Protein AF-A0AAP0FCB3-F1 (afdb_monomer_lite)

Secondary structure (DSSP, 8-state):
------EEEETTTTEEEE-TT--HHHHHHHHHHH-SS----------------

Radius of gyration: 15.06 Å; chains: 1; bounding box: 41×35×34 Å

Sequence (53 aa):
MFNLKSISIDVEDQTAWVQAGATLGELYYRIAERTPTLGFPAGIRPTYSNSEC

Structure (mmCIF, N/CA/C/O backbone):
data_AF-A0AAP0FCB3-F1
#
_entry.id   AF-A0AAP0FCB3-F1
#
loop_
_atom_site.group_PDB
_atom_site.id
_atom_site.type_symbol
_atom_site.label_atom_id
_atom_site.label_alt_id
_atom_site.label_comp_id
_atom_site.label_asym_id
_atom_site.label_entity_id
_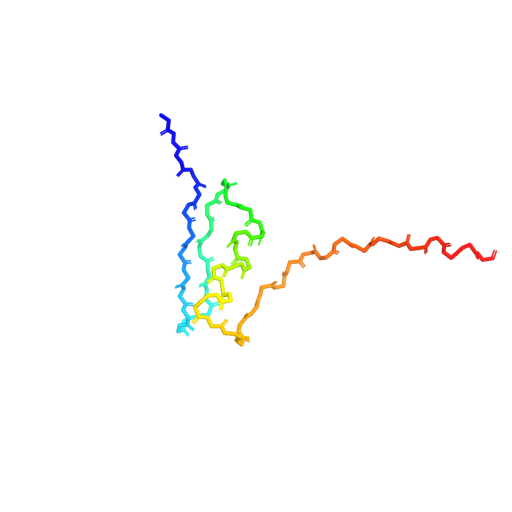atom_site.label_seq_id
_atom_site.pdbx_PDB_ins_code
_atom_site.Cartn_x
_atom_site.Cartn_y
_atom_site.Cartn_z
_atom_site.occupancy
_atom_site.B_iso_or_equiv
_atom_site.auth_seq_id
_atom_site.auth_comp_id
_atom_site.auth_asym_id
_atom_site.auth_atom_id
_atom_site.pdbx_PDB_model_num
ATOM 1 N N . MET A 1 1 ? -1.821 10.355 -25.464 1.00 55.38 1 MET A N 1
ATOM 2 C CA . MET A 1 1 ? -1.010 9.867 -24.327 1.00 55.38 1 MET A CA 1
ATOM 3 C C . MET A 1 1 ? -1.978 9.382 -23.254 1.00 55.38 1 MET A C 1
ATOM 5 O O . MET A 1 1 ? -2.785 10.190 -22.814 1.00 55.38 1 MET A O 1
ATOM 9 N N . PHE A 1 2 ? -1.985 8.093 -22.899 1.00 67.00 2 PHE A N 1
ATOM 10 C CA . PHE A 1 2 ? -2.914 7.531 -21.905 1.00 67.00 2 PHE A CA 1
ATOM 11 C C . PHE A 1 2 ? -2.185 7.345 -20.568 1.00 67.00 2 PHE A C 1
ATOM 13 O O . PHE A 1 2 ? -1.224 6.585 -20.500 1.00 67.00 2 PHE A O 1
ATOM 20 N N . ASN A 1 3 ? -2.617 8.041 -19.513 1.00 69.69 3 ASN A N 1
ATOM 21 C CA . ASN A 1 3 ? -2.082 7.854 -18.161 1.00 69.69 3 ASN A CA 1
ATOM 22 C C . ASN A 1 3 ? -2.886 6.763 -17.445 1.00 69.69 3 ASN A C 1
ATOM 24 O O . ASN A 1 3 ? -3.947 7.036 -16.894 1.00 69.69 3 ASN A O 1
ATOM 28 N N . LEU A 1 4 ? -2.379 5.530 -17.448 1.00 76.06 4 LEU A N 1
ATOM 29 C CA . LEU A 1 4 ? -3.008 4.375 -16.789 1.00 76.06 4 LEU A CA 1
ATOM 30 C C . LEU A 1 4 ? -2.558 4.228 -15.325 1.00 76.06 4 LEU A C 1
ATOM 32 O O . LEU A 1 4 ? -2.195 3.138 -14.888 1.00 76.06 4 LEU A O 1
ATOM 36 N N . LYS A 1 5 ? -2.517 5.340 -14.586 1.00 83.00 5 LYS A N 1
ATOM 37 C CA . LYS A 1 5 ? -2.019 5.410 -13.200 1.00 83.00 5 LYS A CA 1
ATOM 38 C C . LYS A 1 5 ? -3.110 5.712 -12.170 1.00 83.00 5 LYS A C 1
ATOM 40 O O . LYS A 1 5 ? -2.817 6.203 -11.083 1.00 83.00 5 LYS A O 1
ATOM 45 N N . SER A 1 6 ? -4.375 5.475 -12.509 1.00 86.88 6 SER A N 1
ATOM 46 C CA . SER A 1 6 ? -5.470 5.707 -11.569 1.00 86.88 6 SER A CA 1
ATOM 47 C C . SER A 1 6 ? -5.506 4.624 -10.492 1.00 86.88 6 SER A C 1
ATOM 49 O O . SER A 1 6 ? -5.396 3.432 -10.794 1.00 86.88 6 SER A O 1
ATOM 51 N N . ILE A 1 7 ? -5.675 5.058 -9.244 1.00 88.75 7 ILE A N 1
ATOM 52 C CA . ILE A 1 7 ? -5.842 4.211 -8.064 1.00 88.75 7 ILE A CA 1
ATOM 53 C C . ILE A 1 7 ? -7.083 4.716 -7.328 1.00 88.75 7 ILE A C 1
ATOM 55 O O . ILE A 1 7 ? -7.110 5.869 -6.895 1.00 88.75 7 ILE A O 1
ATOM 59 N N . SER A 1 8 ? -8.100 3.868 -7.192 1.00 89.62 8 SER A N 1
ATOM 60 C CA . SER A 1 8 ? -9.303 4.145 -6.402 1.00 89.62 8 SER A CA 1
ATOM 61 C C . SER A 1 8 ? -9.334 3.217 -5.197 1.00 89.62 8 SER A C 1
ATOM 63 O O . SER A 1 8 ? -9.159 2.013 -5.354 1.00 89.62 8 SER A O 1
ATOM 65 N N . ILE A 1 9 ? -9.534 3.768 -4.003 1.00 88.38 9 ILE A N 1
ATOM 66 C CA . ILE A 1 9 ? -9.537 3.017 -2.743 1.00 88.38 9 ILE A CA 1
ATOM 67 C C . ILE A 1 9 ? -10.899 3.202 -2.099 1.00 88.38 9 ILE A C 1
ATOM 69 O O . ILE A 1 9 ? -11.287 4.342 -1.829 1.00 88.38 9 ILE A O 1
ATOM 73 N N . ASP A 1 10 ? -11.571 2.085 -1.851 1.00 90.38 10 ASP A N 1
ATOM 74 C CA . ASP A 1 10 ? -12.774 2.005 -1.044 1.00 90.38 10 ASP A CA 1
ATOM 75 C C . ASP A 1 10 ? -12.400 1.475 0.343 1.00 90.38 10 ASP A C 1
ATOM 77 O O . ASP A 1 10 ? -11.949 0.339 0.504 1.00 90.38 10 ASP A O 1
ATOM 81 N N . VAL A 1 11 ? -12.506 2.346 1.344 1.00 86.06 11 VAL A N 1
ATOM 82 C CA . VAL A 1 11 ? -12.114 2.027 2.722 1.00 86.06 11 VAL A CA 1
ATOM 83 C C . VAL A 1 11 ? -13.222 1.257 3.442 1.00 86.06 11 VAL A C 1
ATOM 85 O O . VAL A 1 11 ? -12.906 0.473 4.335 1.00 86.06 11 VAL A O 1
ATOM 88 N N . GLU A 1 12 ? -14.485 1.449 3.052 1.00 89.12 12 GLU A N 1
ATOM 89 C CA . GLU A 1 12 ? -15.632 0.767 3.662 1.00 89.12 12 GLU A CA 1
ATOM 90 C C . GLU A 1 12 ? -15.647 -0.703 3.247 1.00 89.12 12 GLU A C 1
ATOM 92 O O . GLU A 1 12 ? -15.693 -1.587 4.102 1.00 89.12 12 GLU A O 1
ATOM 97 N N . ASP A 1 13 ? -15.474 -0.955 1.948 1.00 90.94 13 ASP A N 1
ATOM 98 C CA . ASP A 1 13 ? -15.399 -2.311 1.395 1.00 90.94 13 ASP A CA 1
ATOM 99 C C . ASP A 1 13 ? -13.991 -2.931 1.496 1.00 90.94 13 ASP A C 1
ATOM 101 O O . ASP A 1 13 ? -13.785 -4.081 1.111 1.00 90.94 13 ASP A O 1
ATOM 105 N N . GLN A 1 14 ? -12.999 -2.183 1.997 1.00 87.94 14 GLN A N 1
ATOM 106 C CA . GLN A 1 14 ? -11.587 -2.588 2.087 1.00 87.94 14 GLN A CA 1
ATOM 107 C C . GLN A 1 14 ? -10.999 -3.077 0.747 1.00 87.94 14 GLN A C 1
ATOM 109 O O . GLN A 1 14 ? -10.144 -3.968 0.709 1.00 87.94 14 GLN A O 1
ATOM 114 N N . THR A 1 15 ? -11.435 -2.486 -0.367 1.00 89.56 15 THR A N 1
ATOM 115 C CA . THR A 1 15 ? -10.993 -2.846 -1.721 1.00 89.56 15 THR A CA 1
ATOM 116 C C . THR A 1 15 ? -10.241 -1.701 -2.397 1.00 89.56 15 THR A C 1
ATOM 118 O O . THR A 1 15 ? -10.446 -0.521 -2.119 1.00 89.56 15 THR A O 1
ATOM 121 N N . ALA A 1 16 ? -9.329 -2.041 -3.310 1.00 89.62 16 ALA A N 1
ATOM 122 C CA . ALA A 1 16 ? -8.596 -1.059 -4.100 1.00 89.62 16 ALA A CA 1
ATOM 123 C C . ALA A 1 16 ? -8.568 -1.465 -5.578 1.00 89.62 16 ALA A C 1
ATOM 125 O O . ALA A 1 16 ? -8.174 -2.577 -5.927 1.00 89.62 16 ALA A O 1
ATOM 126 N N . TRP A 1 17 ? -8.951 -0.534 -6.448 1.00 90.56 17 TRP A N 1
ATOM 127 C CA . TRP A 1 17 ? -8.881 -0.658 -7.899 1.00 90.56 17 TRP A CA 1
ATOM 128 C C . TRP A 1 17 ? -7.648 0.067 -8.418 1.00 90.56 17 TRP A C 1
ATOM 130 O O . TRP A 1 17 ? -7.517 1.283 -8.275 1.00 90.56 17 TRP A O 1
ATOM 140 N N . VAL A 1 18 ? -6.744 -0.686 -9.036 1.00 89.56 18 VAL A N 1
ATOM 141 C CA . VAL A 1 18 ? -5.430 -0.206 -9.470 1.00 89.56 18 VAL A CA 1
ATOM 142 C C . VAL A 1 18 ? -5.290 -0.447 -10.965 1.00 89.56 18 VAL A C 1
ATOM 144 O O . VAL A 1 18 ? -5.478 -1.565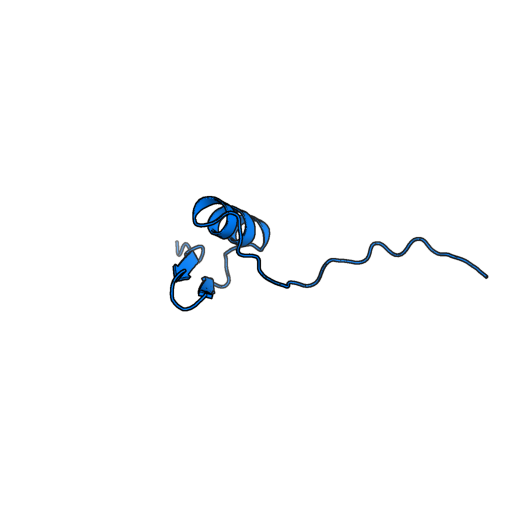 -11.441 1.00 89.56 18 VAL A O 1
ATOM 147 N N . GLN A 1 19 ? -4.973 0.598 -11.726 1.00 90.75 19 GLN A N 1
ATOM 148 C CA . GLN A 1 19 ? -4.698 0.451 -13.154 1.00 90.75 19 GLN A CA 1
ATOM 149 C C . GLN A 1 19 ? -3.313 -0.159 -13.403 1.00 90.75 19 GLN A C 1
ATOM 151 O O . GLN A 1 19 ? -2.382 0.041 -12.629 1.00 90.75 19 GLN A O 1
ATOM 156 N N . ALA A 1 20 ? -3.156 -0.855 -14.533 1.00 87.06 20 ALA A N 1
ATOM 157 C CA . ALA A 1 20 ? -1.940 -1.601 -14.872 1.00 87.06 20 ALA A CA 1
ATOM 158 C C . ALA A 1 20 ? -0.649 -0.755 -14.957 1.00 87.06 20 ALA A C 1
ATOM 160 O O . ALA A 1 20 ? 0.443 -1.314 -14.935 1.00 87.06 20 ALA A O 1
ATOM 161 N N . GLY A 1 21 ? -0.750 0.574 -15.072 1.00 86.31 21 GLY A N 1
ATOM 162 C CA . GLY A 1 21 ? 0.404 1.478 -15.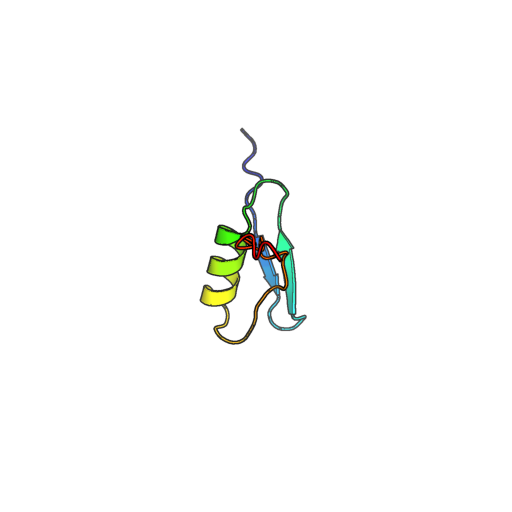085 1.00 86.31 21 GLY A CA 1
ATOM 163 C C . GLY A 1 21 ? 0.797 2.033 -13.712 1.00 86.31 21 GLY A C 1
ATOM 164 O O . GLY A 1 21 ? 1.808 2.733 -13.626 1.00 86.31 21 GLY A O 1
ATOM 165 N N . ALA A 1 22 ? 0.018 1.765 -12.662 1.00 88.62 22 ALA A N 1
ATOM 166 C CA . ALA A 1 22 ? 0.327 2.173 -11.297 1.00 88.62 22 ALA A CA 1
ATOM 167 C C . ALA A 1 22 ? 1.278 1.176 -10.619 1.00 88.62 22 ALA A C 1
ATOM 169 O O . ALA A 1 22 ? 1.207 -0.037 -10.817 1.00 88.62 22 ALA A O 1
ATOM 170 N N . THR A 1 23 ? 2.187 1.701 -9.807 1.00 88.50 23 THR A N 1
ATOM 171 C CA . THR A 1 23 ? 3.193 0.918 -9.087 1.00 88.50 23 THR A CA 1
ATOM 172 C C . THR A 1 23 ? 2.723 0.538 -7.686 1.00 88.50 23 THR A C 1
ATOM 174 O O . THR A 1 23 ? 1.878 1.194 -7.077 1.00 88.50 23 THR A O 1
ATOM 177 N N . LEU A 1 24 ? 3.336 -0.508 -7.132 1.00 85.56 24 LEU A N 1
ATOM 178 C CA . LEU A 1 24 ? 3.058 -0.976 -5.774 1.00 85.56 24 LEU A CA 1
ATOM 179 C C . LEU A 1 24 ? 3.367 0.094 -4.710 1.00 85.56 24 LEU A C 1
ATOM 181 O O . LEU A 1 24 ? 2.644 0.218 -3.729 1.00 85.56 24 LEU A O 1
ATOM 185 N N . GLY A 1 25 ? 4.413 0.900 -4.923 1.00 86.62 25 GLY A N 1
ATOM 186 C CA . GLY A 1 25 ? 4.757 2.015 -4.037 1.00 86.62 25 GLY A CA 1
ATOM 187 C C . GLY A 1 25 ? 3.700 3.123 -4.044 1.00 86.62 25 GLY A C 1
ATOM 188 O O . GLY A 1 25 ? 3.319 3.604 -2.980 1.00 86.62 25 GLY A O 1
ATOM 189 N N . GLU A 1 26 ? 3.175 3.481 -5.224 1.00 88.75 26 GLU A N 1
ATOM 190 C CA . GLU A 1 26 ? 2.061 4.435 -5.354 1.00 88.75 26 GLU A CA 1
ATOM 191 C C . GLU A 1 26 ? 0.796 3.899 -4.657 1.00 88.75 26 GLU A C 1
ATOM 193 O O . GLU A 1 26 ? 0.116 4.654 -3.964 1.00 88.75 26 GLU A O 1
ATOM 198 N N . LEU A 1 27 ? 0.511 2.597 -4.771 1.00 87.94 27 LEU A N 1
ATOM 199 C CA . LEU A 1 27 ? -0.597 1.951 -4.061 1.00 87.94 27 LEU A CA 1
ATOM 200 C C . LEU A 1 27 ? -0.427 2.027 -2.538 1.00 87.94 27 LEU A C 1
ATOM 202 O O . LEU A 1 27 ? -1.339 2.480 -1.849 1.00 87.94 27 LEU A O 1
ATOM 206 N N . TYR A 1 28 ? 0.735 1.632 -2.012 1.00 87.81 28 TYR A N 1
ATOM 207 C CA . 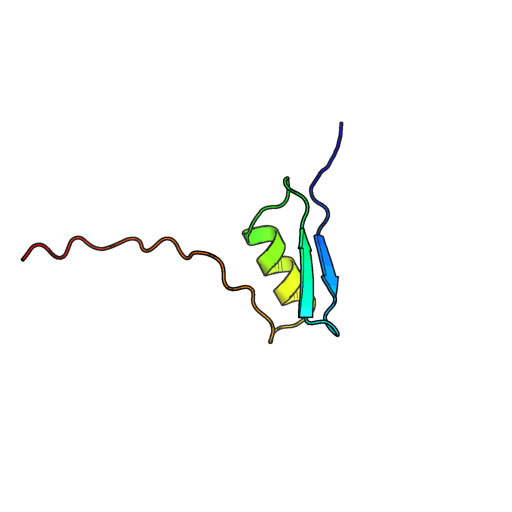TYR A 1 28 ? 1.001 1.683 -0.572 1.00 87.81 28 TYR A CA 1
ATOM 208 C C . TYR A 1 28 ? 0.911 3.100 -0.014 1.00 87.81 28 TYR A C 1
ATOM 210 O O . TYR A 1 28 ? 0.307 3.301 1.038 1.00 87.81 28 TYR A O 1
ATOM 218 N N . TYR A 1 29 ? 1.449 4.085 -0.737 1.00 88.94 29 TYR A N 1
ATOM 219 C CA . TYR A 1 29 ? 1.357 5.487 -0.346 1.00 88.94 29 TYR A CA 1
ATOM 220 C C . TYR A 1 29 ? -0.099 5.959 -0.264 1.00 88.94 29 TYR A C 1
ATOM 222 O O . TYR A 1 29 ? -0.499 6.576 0.719 1.00 88.94 29 TYR A O 1
ATOM 230 N N . ARG A 1 30 ? -0.917 5.622 -1.268 1.00 88.62 30 ARG A N 1
ATOM 231 C CA . ARG A 1 30 ? -2.334 6.005 -1.305 1.00 88.62 30 ARG A CA 1
ATOM 232 C C . ARG A 1 30 ? -3.165 5.327 -0.221 1.00 88.62 30 ARG A C 1
ATOM 234 O O . ARG A 1 30 ? -4.055 5.968 0.329 1.00 88.62 30 ARG A O 1
ATOM 241 N N . ILE A 1 31 ? -2.886 4.064 0.098 1.00 88.56 31 ILE A N 1
ATOM 242 C CA . ILE A 1 31 ? -3.558 3.363 1.201 1.00 88.56 31 ILE A CA 1
ATOM 243 C C . ILE A 1 31 ? -3.214 4.043 2.526 1.00 88.56 31 ILE A C 1
ATOM 245 O O . ILE A 1 31 ? -4.129 4.422 3.251 1.00 88.56 31 ILE A O 1
ATOM 249 N N . ALA A 1 32 ? -1.926 4.290 2.785 1.00 87.94 32 ALA A N 1
ATOM 250 C CA . ALA A 1 32 ? -1.466 4.949 4.006 1.00 87.94 32 ALA A CA 1
ATOM 251 C C . ALA A 1 32 ? -1.999 6.388 4.160 1.00 87.94 32 ALA A C 1
ATOM 253 O O . ALA A 1 32 ? -2.279 6.819 5.275 1.00 87.94 32 ALA A O 1
ATOM 254 N N . GLU A 1 33 ? -2.172 7.123 3.053 1.00 88.31 33 GLU A N 1
ATOM 255 C CA . GLU A 1 33 ? -2.773 8.466 3.036 1.00 88.31 33 GLU A CA 1
ATOM 256 C C . GLU A 1 33 ? -4.255 8.446 3.445 1.00 88.31 33 GLU A C 1
ATOM 258 O O . GLU A 1 33 ? -4.731 9.372 4.100 1.00 88.31 33 GLU A O 1
ATOM 263 N N . ARG A 1 34 ? -4.999 7.398 3.068 1.00 86.50 34 ARG A N 1
ATOM 264 C CA . ARG A 1 34 ? -6.427 7.265 3.400 1.00 86.50 34 ARG A CA 1
ATOM 265 C C . ARG A 1 34 ? -6.653 6.685 4.784 1.00 86.50 34 ARG A C 1
ATOM 267 O O . ARG A 1 34 ? -7.568 7.114 5.480 1.00 86.50 34 ARG A O 1
ATOM 274 N N . THR A 1 35 ? -5.855 5.698 5.169 1.00 83.12 35 THR A N 1
ATOM 275 C CA . THR A 1 35 ? -5.978 5.039 6.462 1.00 83.12 35 THR A CA 1
ATOM 276 C C . THR A 1 35 ? -4.642 4.436 6.902 1.00 83.12 35 THR A C 1
ATOM 278 O O . THR A 1 35 ? -4.009 3.697 6.148 1.00 83.12 35 THR A O 1
ATOM 281 N N . PRO A 1 36 ? -4.210 4.690 8.148 1.00 81.44 36 PRO A N 1
ATOM 282 C CA . PRO A 1 36 ? -2.967 4.137 8.671 1.00 81.44 36 PRO A CA 1
ATOM 283 C C . PRO A 1 36 ? -3.089 2.663 9.095 1.00 81.44 36 PRO A C 1
ATOM 285 O O . PRO A 1 36 ? -2.083 2.055 9.449 1.00 81.44 36 PRO A O 1
ATOM 288 N N . THR A 1 37 ? -4.300 2.091 9.115 1.00 85.50 37 THR A N 1
ATOM 289 C CA . THR A 1 37 ? -4.551 0.738 9.643 1.00 85.50 37 THR A CA 1
ATOM 290 C C . THR A 1 37 ? -4.729 -0.328 8.567 1.00 85.50 37 THR A C 1
ATOM 292 O O . THR A 1 37 ? -4.638 -1.513 8.886 1.00 85.50 37 THR A O 1
ATOM 295 N N . LEU A 1 38 ? -4.972 0.056 7.307 1.00 85.12 38 LEU A N 1
ATOM 296 C CA . LEU A 1 38 ? -5.093 -0.896 6.200 1.00 85.12 38 LEU A CA 1
ATOM 297 C C . LEU A 1 38 ? -3.766 -1.049 5.457 1.00 85.12 38 LEU A C 1
ATOM 299 O O . LEU A 1 38 ? -2.985 -0.113 5.314 1.00 85.12 38 LEU A O 1
ATOM 303 N N . GLY A 1 39 ? -3.532 -2.254 4.948 1.00 83.75 39 GLY A N 1
ATOM 304 C CA . GLY A 1 39 ? -2.372 -2.593 4.136 1.00 83.75 39 GLY A CA 1
ATOM 305 C C . GLY A 1 39 ? -2.741 -3.635 3.089 1.00 83.75 39 GLY A C 1
ATOM 306 O O . GLY A 1 39 ? -3.762 -4.310 3.206 1.00 83.75 39 GLY A O 1
ATOM 307 N N . PHE A 1 40 ? -1.913 -3.764 2.054 1.00 84.12 40 PHE A N 1
ATOM 308 C CA . PHE A 1 40 ? -2.136 -4.720 0.971 1.00 84.12 40 PHE A CA 1
ATOM 309 C C . PHE A 1 40 ? -1.050 -5.807 0.980 1.00 84.12 40 PHE A C 1
ATOM 311 O O . PHE A 1 40 ? 0.136 -5.472 0.862 1.00 84.12 40 PHE A O 1
ATOM 318 N N . PRO A 1 41 ? -1.404 -7.098 1.124 1.00 81.75 41 PRO A N 1
ATOM 319 C CA . PRO A 1 41 ? -0.432 -8.182 1.092 1.00 81.75 41 PRO A CA 1
ATOM 320 C C . PRO A 1 41 ? 0.039 -8.400 -0.349 1.00 81.75 41 PRO A C 1
ATOM 322 O O . PRO A 1 41 ? -0.595 -9.097 -1.136 1.00 81.75 41 PRO A O 1
ATOM 325 N N . ALA A 1 42 ? 1.168 -7.794 -0.700 1.00 79.88 42 ALA A N 1
ATOM 326 C CA . ALA A 1 42 ? 1.866 -8.076 -1.944 1.00 79.88 42 ALA A CA 1
ATOM 327 C C . ALA A 1 42 ? 3.146 -8.860 -1.658 1.00 79.88 42 ALA A C 1
ATOM 329 O O . ALA A 1 42 ? 3.675 -8.841 -0.546 1.00 79.88 42 ALA A O 1
ATOM 330 N N . GLY A 1 43 ? 3.652 -9.549 -2.680 1.00 73.25 43 GLY A N 1
ATOM 331 C CA . GLY A 1 43 ? 4.898 -10.295 -2.579 1.00 73.25 43 GLY A CA 1
ATOM 332 C C . GLY A 1 43 ? 6.055 -9.383 -2.177 1.00 73.25 43 GLY A C 1
ATOM 333 O O . GLY A 1 43 ? 6.558 -8.604 -2.985 1.00 73.25 43 GLY A O 1
ATOM 334 N N . ILE A 1 44 ? 6.499 -9.510 -0.932 1.00 66.94 44 ILE A N 1
ATOM 335 C CA . ILE A 1 44 ? 7.799 -9.017 -0.492 1.00 66.94 44 ILE A CA 1
ATOM 336 C C . ILE A 1 44 ? 8.863 -9.872 -1.173 1.00 66.94 44 ILE A C 1
ATOM 338 O O . ILE A 1 44 ? 8.848 -11.093 -1.055 1.00 66.94 44 ILE A O 1
ATOM 342 N N . ARG A 1 45 ? 9.774 -9.239 -1.920 1.00 66.50 45 ARG A N 1
ATOM 343 C CA . ARG A 1 45 ? 10.972 -9.908 -2.440 1.00 66.50 45 ARG A CA 1
ATOM 344 C C . ARG A 1 45 ? 11.787 -10.375 -1.228 1.00 66.50 45 ARG A C 1
ATOM 346 O O . ARG A 1 45 ? 12.306 -9.512 -0.520 1.00 66.50 45 ARG A O 1
ATOM 353 N N . PRO A 1 46 ? 11.926 -11.683 -0.960 1.00 55.31 46 PRO A N 1
ATOM 354 C CA . PRO A 1 46 ? 12.825 -12.124 0.086 1.00 55.31 46 PRO A CA 1
ATOM 355 C C . PRO A 1 46 ? 14.236 -12.049 -0.502 1.00 55.31 46 PRO A C 1
ATOM 357 O O . PRO A 1 46 ? 14.573 -12.782 -1.431 1.00 55.31 46 PRO A O 1
ATOM 360 N N . THR A 1 47 ? 15.057 -11.125 -0.009 1.00 63.00 47 THR A N 1
ATOM 361 C CA . THR A 1 47 ? 16.472 -10.992 -0.396 1.00 63.00 47 THR A CA 1
ATOM 362 C C . THR A 1 47 ? 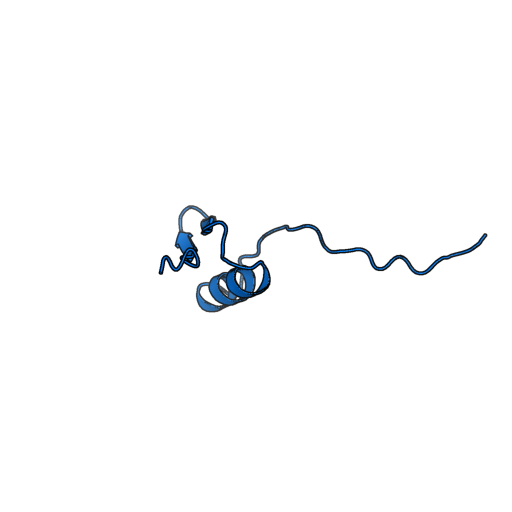17.297 -12.082 0.290 1.00 63.00 47 THR A C 1
ATOM 364 O O . THR A 1 47 ? 18.226 -11.751 1.014 1.00 63.00 47 THR A O 1
ATOM 367 N N . TYR A 1 48 ? 16.907 -13.360 0.160 1.00 63.41 48 TYR A N 1
ATOM 368 C CA . TYR A 1 48 ? 17.517 -14.487 0.875 1.00 63.41 48 TYR A CA 1
ATOM 369 C C . TYR A 1 48 ? 19.039 -14.310 0.975 1.00 63.41 48 TYR A C 1
ATOM 371 O O . TYR A 1 48 ? 19.748 -14.353 -0.026 1.00 63.41 48 TYR A O 1
ATOM 379 N N . SER A 1 49 ? 19.519 -14.057 2.198 1.00 59.34 49 SER A N 1
ATOM 380 C CA . SER A 1 49 ? 20.915 -14.259 2.557 1.00 59.34 49 SER A CA 1
ATOM 381 C C . SER A 1 49 ? 21.173 -15.736 2.347 1.00 59.34 49 SER A C 1
ATOM 383 O O . SER A 1 49 ? 20.494 -16.565 2.953 1.00 59.34 49 SER A O 1
ATOM 385 N N . ASN A 1 50 ? 22.123 -16.048 1.481 1.00 56.94 50 ASN A N 1
ATOM 386 C CA . ASN A 1 50 ? 22.607 -17.398 1.262 1.00 56.94 50 ASN A CA 1
ATOM 387 C C . ASN A 1 50 ? 23.140 -17.918 2.607 1.00 56.94 50 ASN A C 1
ATOM 389 O O . ASN A 1 50 ? 24.260 -17.604 2.996 1.00 56.94 50 ASN A O 1
ATOM 393 N N . SER A 1 51 ? 22.326 -18.650 3.364 1.00 61.84 51 SER A N 1
ATOM 394 C CA . SER A 1 51 ? 22.840 -19.515 4.417 1.00 61.84 51 SER A CA 1
ATOM 395 C C . SER A 1 51 ? 23.282 -20.796 3.726 1.00 61.84 51 SER A C 1
ATOM 397 O O . SER A 1 51 ? 22.476 -21.705 3.513 1.00 61.84 51 SER A O 1
ATOM 399 N N . GLU A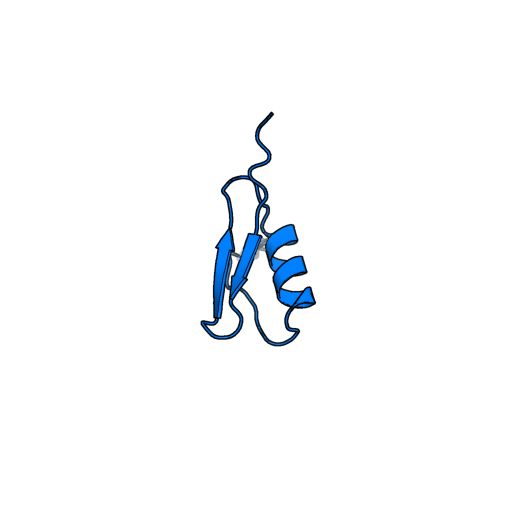 1 52 ? 24.539 -20.808 3.287 1.00 61.16 52 GLU A N 1
ATOM 400 C CA . GLU A 1 52 ? 25.236 -22.043 2.944 1.00 61.16 52 GLU A CA 1
ATOM 401 C C . GLU A 1 52 ? 25.351 -22.901 4.214 1.00 61.16 52 GLU A C 1
ATOM 403 O O . GLU A 1 52 ? 25.615 -22.389 5.305 1.00 61.16 52 GLU A O 1
ATOM 408 N N . CYS A 1 53 ? 25.029 -24.183 4.047 1.00 44.19 53 CYS A N 1
ATOM 409 C CA . CYS A 1 53 ? 25.043 -25.230 5.064 1.00 44.19 53 CYS A CA 1
ATOM 410 C C . CYS A 1 53 ? 26.467 -25.727 5.333 1.00 44.19 53 CYS A C 1
ATOM 412 O O . CYS A 1 53 ? 27.259 -25.770 4.365 1.00 44.19 53 CYS A O 1
#

pLDDT: mean 80.22, std 11.99, range [44.19, 90.94]

Foldseek 3Di:
DDDQADWDADVVVRDIDGGPNHDPVNVQVVVCVVPVPHDDDDDDDDPDDPPDD

Organism: NCBI:txid152367

InterPro domains:
  IPR016169 FAD-binding, type PCMH, subdomain 2 [G3DSA:3.30.465.10] (8-47)
  IPR036318 FAD-binding, type PCMH-like superfamily [SSF56176] (2-45)